Protein AF-A0A7W2EW91-F1 (afdb_monomer)

Radius of gyration: 13.33 Å; Cα contacts (8 Å, |Δi|>4): 63; chains: 1; bounding box: 34×25×38 Å

Foldseek 3Di:
DDPLPVLLVVLLVLLVVLLVVLVVVCVVPVDPLSVVLSVLSVVLSVQSVVDPPDDPVNLVSDPQLVSCCVRPCVPCVVSSVSSNVSSVSSVVSSVD

pLDDT: mean 76.55, std 9.85, range [39.56, 88.31]

Organism: NCBI:txid2758569

Mean predicted aligned error: 6.71 Å

Structure (mmCIF, N/CA/C/O backbone):
data_AF-A0A7W2EW91-F1
#
_entry.id   AF-A0A7W2EW91-F1
#
loop_
_atom_site.group_PDB
_atom_site.id
_atom_site.type_symbol
_atom_site.label_atom_id
_atom_site.label_alt_id
_atom_site.label_comp_id
_atom_site.label_asym_id
_atom_site.label_entity_id
_atom_site.label_seq_id
_atom_site.pdbx_PDB_ins_code
_atom_site.Cartn_x
_atom_site.Cartn_y
_atom_site.Cartn_z
_atom_site.occupancy
_atom_site.B_iso_or_equiv
_atom_site.auth_seq_id
_atom_site.auth_comp_id
_atom_site.auth_asym_id
_atom_site.auth_atom_id
_atom_site.pdbx_PDB_model_num
ATOM 1 N N . MET A 1 1 ? 16.627 9.672 -22.387 1.00 39.56 1 MET A N 1
ATOM 2 C CA . MET A 1 1 ? 16.388 9.537 -20.935 1.00 39.56 1 MET A CA 1
ATOM 3 C C . MET A 1 1 ? 15.270 8.525 -20.769 1.00 39.56 1 MET A C 1
ATOM 5 O O . MET A 1 1 ? 14.264 8.646 -21.454 1.00 39.56 1 MET A O 1
ATOM 9 N N . THR A 1 2 ? 15.529 7.455 -20.025 1.00 40.06 2 THR A N 1
ATOM 10 C CA . THR A 1 2 ? 14.759 6.202 -19.986 1.00 40.06 2 THR A CA 1
ATOM 11 C C . THR A 1 2 ? 13.507 6.321 -19.115 1.00 40.06 2 THR A C 1
ATOM 13 O O . THR A 1 2 ? 13.588 6.694 -17.949 1.00 40.06 2 THR A O 1
ATOM 16 N N . CYS A 1 3 ? 12.358 5.964 -19.691 1.00 41.38 3 CYS A N 1
ATOM 17 C CA . CYS A 1 3 ? 11.018 5.984 -19.090 1.00 41.38 3 CYS A CA 1
ATOM 18 C C . CYS A 1 3 ? 10.882 5.093 -17.830 1.00 41.38 3 CYS A C 1
ATOM 20 O O . CYS A 1 3 ? 9.946 5.266 -17.063 1.00 41.38 3 CYS A O 1
ATOM 22 N N . SER A 1 4 ? 11.828 4.178 -17.573 1.00 52.12 4 SER A N 1
ATOM 23 C CA . SER A 1 4 ? 11.708 3.122 -16.553 1.00 52.12 4 SER A CA 1
ATOM 24 C C . SER A 1 4 ? 12.022 3.537 -15.108 1.00 52.12 4 SER A C 1
ATOM 26 O O . SER A 1 4 ? 11.636 2.832 -14.184 1.00 52.12 4 SER A O 1
ATOM 28 N N . GLN A 1 5 ? 12.701 4.667 -14.873 1.00 55.47 5 GLN A N 1
ATOM 29 C CA . GLN A 1 5 ? 13.007 5.133 -13.506 1.00 55.47 5 GLN A CA 1
ATOM 30 C C . GLN A 1 5 ? 11.917 6.040 -12.916 1.00 55.47 5 GLN A C 1
ATOM 32 O O . GLN A 1 5 ? 11.749 6.081 -11.701 1.00 55.47 5 GLN A O 1
ATOM 37 N N . TYR A 1 6 ? 11.156 6.746 -13.758 1.00 64.75 6 TYR A N 1
ATOM 38 C CA . TYR A 1 6 ? 10.116 7.674 -13.302 1.00 64.75 6 TYR A CA 1
ATOM 39 C C . TYR A 1 6 ? 8.896 6.959 -12.729 1.00 64.75 6 TYR A C 1
ATOM 41 O O . TYR A 1 6 ? 8.303 7.435 -11.766 1.00 64.75 6 TYR A O 1
ATOM 49 N N . HIS A 1 7 ? 8.528 5.815 -13.296 1.00 64.69 7 HIS A N 1
ATOM 50 C CA . HIS A 1 7 ? 7.298 5.153 -12.893 1.00 64.69 7 HIS A CA 1
ATOM 51 C C . HIS A 1 7 ? 7.433 4.354 -11.592 1.00 64.69 7 HIS A C 1
ATOM 53 O O . HIS A 1 7 ? 6.502 4.335 -10.794 1.00 64.69 7 HIS A O 1
ATOM 59 N N . LEU A 1 8 ? 8.605 3.764 -11.320 1.00 70.50 8 LEU A N 1
ATOM 60 C CA . LEU A 1 8 ? 8.887 3.156 -10.016 1.00 70.50 8 LEU A CA 1
ATOM 61 C C . LEU A 1 8 ? 8.800 4.203 -8.899 1.00 70.50 8 LEU A C 1
ATOM 63 O O . LEU A 1 8 ? 8.200 3.947 -7.860 1.00 70.50 8 LEU A O 1
ATOM 67 N N . LEU A 1 9 ? 9.359 5.393 -9.131 1.00 73.00 9 LEU A N 1
ATOM 68 C CA . LEU A 1 9 ? 9.266 6.504 -8.185 1.00 73.00 9 LEU A CA 1
ATOM 69 C C . LEU A 1 9 ? 7.811 6.935 -7.963 1.00 73.00 9 LEU A C 1
ATOM 71 O O . LEU A 1 9 ? 7.411 7.089 -6.817 1.00 73.00 9 LEU A O 1
ATOM 75 N N . ASP A 1 10 ? 7.006 7.046 -9.022 1.00 75.31 10 ASP A N 1
ATOM 76 C CA . ASP A 1 10 ? 5.575 7.374 -8.915 1.00 75.31 10 ASP A CA 1
ATOM 77 C C . ASP A 1 10 ? 4.780 6.290 -8.159 1.00 75.31 10 ASP A C 1
ATOM 79 O O . ASP A 1 10 ? 3.923 6.591 -7.325 1.00 75.31 10 ASP A O 1
ATOM 83 N N . ALA A 1 11 ? 5.092 5.013 -8.389 1.00 74.12 11 ALA A N 1
ATOM 84 C CA . ALA A 1 11 ? 4.441 3.908 -7.698 1.00 74.12 11 ALA A CA 1
ATOM 85 C C . ALA A 1 11 ? 4.837 3.837 -6.208 1.00 74.12 11 ALA A C 1
ATOM 87 O O . ALA A 1 11 ? 3.983 3.590 -5.352 1.00 74.12 11 ALA A O 1
ATOM 88 N N . LEU A 1 12 ? 6.107 4.107 -5.885 1.00 78.25 12 LEU A N 1
ATOM 89 C CA . LEU A 1 12 ? 6.606 4.209 -4.510 1.00 78.25 12 LEU A CA 1
ATOM 90 C C . LEU A 1 12 ? 6.060 5.445 -3.781 1.00 78.25 12 LEU A C 1
ATOM 92 O O . LEU A 1 12 ? 5.728 5.340 -2.601 1.00 78.25 12 LEU A O 1
ATOM 96 N N . ASP A 1 13 ? 5.902 6.582 -4.462 1.00 83.69 13 ASP A N 1
ATOM 97 C CA . ASP A 1 13 ? 5.279 7.786 -3.896 1.00 83.69 13 ASP A CA 1
ATOM 98 C C . ASP A 1 13 ? 3.816 7.523 -3.535 1.00 83.69 13 ASP A C 1
ATOM 100 O O . ASP A 1 13 ? 3.373 7.831 -2.426 1.00 83.69 13 ASP A O 1
ATOM 104 N N . LYS A 1 14 ? 3.064 6.871 -4.427 1.00 81.06 14 LYS A N 1
ATOM 105 C CA . LYS A 1 14 ? 1.669 6.487 -4.168 1.00 81.06 14 LYS A CA 1
ATOM 106 C C . LYS A 1 14 ? 1.537 5.469 -3.037 1.00 81.06 14 LYS A C 1
ATOM 108 O O . LYS A 1 14 ? 0.598 5.553 -2.246 1.00 81.06 14 LYS A O 1
ATOM 113 N N . LEU A 1 15 ? 2.488 4.545 -2.914 1.00 82.19 15 LEU A N 1
ATOM 114 C CA . LEU A 1 15 ? 2.575 3.647 -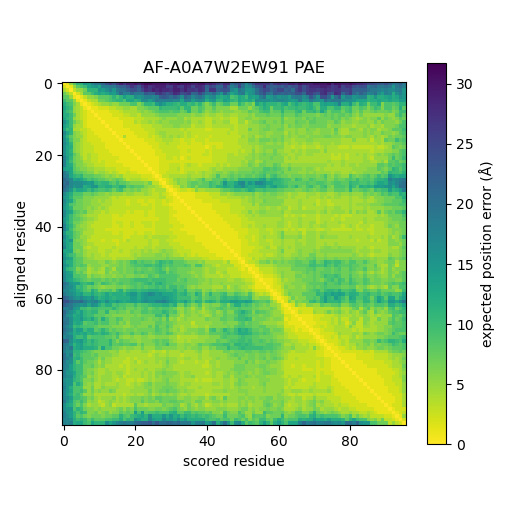1.764 1.00 82.19 15 LEU A CA 1
ATOM 115 C C . LEU A 1 15 ? 2.891 4.412 -0.467 1.00 82.19 15 LEU A C 1
ATOM 117 O O . LEU A 1 15 ? 2.300 4.126 0.572 1.00 82.19 15 LEU A O 1
ATOM 121 N N . GLY A 1 16 ? 3.777 5.409 -0.523 1.00 85.31 16 GLY A N 1
ATOM 122 C CA . GLY A 1 16 ? 4.076 6.296 0.601 1.00 85.31 16 GLY A CA 1
ATOM 123 C C . GLY A 1 16 ? 2.859 7.102 1.063 1.00 85.31 16 GLY A C 1
ATOM 124 O O . GLY A 1 16 ? 2.602 7.194 2.262 1.00 85.31 16 GLY A O 1
ATOM 125 N N . LEU A 1 17 ? 2.063 7.621 0.125 1.00 86.19 17 LEU A N 1
ATOM 126 C CA . LEU A 1 17 ? 0.789 8.280 0.429 1.00 86.19 17 LEU A CA 1
ATOM 127 C C . LEU A 1 17 ? -0.194 7.318 1.104 1.00 86.19 17 LEU A C 1
ATOM 129 O O . LEU A 1 17 ? -0.777 7.665 2.128 1.00 86.19 17 LEU A O 1
ATOM 133 N N . ALA A 1 18 ? -0.319 6.092 0.587 1.00 84.44 18 ALA A N 1
ATOM 134 C CA . ALA A 1 18 ? -1.183 5.076 1.177 1.00 84.44 18 ALA A CA 1
ATOM 135 C C . ALA A 1 18 ? -0.788 4.727 2.623 1.00 84.44 18 ALA A C 1
ATOM 137 O O . ALA A 1 18 ? -1.679 4.575 3.457 1.00 84.44 18 ALA A O 1
ATOM 138 N N . ILE A 1 19 ? 0.518 4.643 2.917 1.00 87.56 19 ILE A N 1
ATOM 139 C CA . ILE A 1 19 ? 1.070 4.430 4.268 1.00 87.56 19 ILE A CA 1
ATOM 140 C C . ILE A 1 19 ? 0.693 5.587 5.199 1.00 87.56 19 ILE A C 1
ATO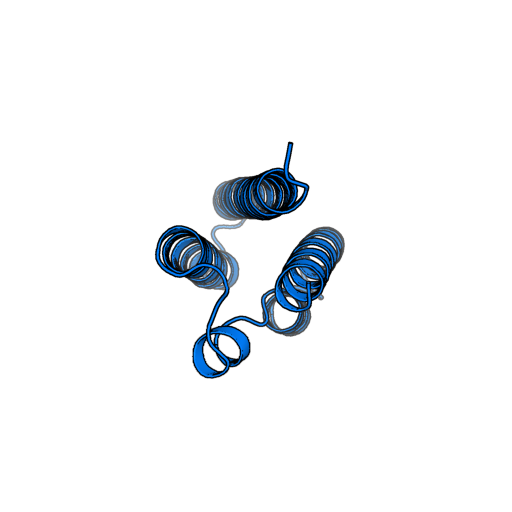M 142 O O . ILE A 1 19 ? 0.143 5.351 6.275 1.00 87.56 19 ILE A O 1
ATOM 146 N N . ASN A 1 20 ? 0.934 6.832 4.773 1.00 88.31 20 ASN A N 1
ATOM 147 C CA . ASN A 1 20 ? 0.598 8.016 5.568 1.00 88.31 20 ASN A CA 1
ATOM 148 C C . ASN A 1 20 ? -0.904 8.075 5.884 1.00 88.31 20 ASN A C 1
ATOM 150 O O . ASN A 1 20 ? -1.299 8.400 7.003 1.00 88.31 20 ASN A O 1
ATOM 154 N N . GLU A 1 21 ? -1.756 7.732 4.918 1.00 86.00 21 GLU A N 1
ATOM 155 C CA . GLU A 1 21 ? -3.198 7.657 5.146 1.00 86.00 21 GLU A CA 1
ATOM 156 C C . GLU A 1 21 ? -3.582 6.540 6.126 1.00 86.00 21 GLU A C 1
ATOM 158 O O . GLU A 1 21 ? -4.426 6.775 6.995 1.00 86.00 21 GLU A O 1
ATOM 163 N N . THR A 1 22 ? -2.942 5.358 6.077 1.00 85.44 22 THR A N 1
ATOM 164 C CA . THR A 1 22 ? -3.190 4.311 7.089 1.00 85.44 22 THR A CA 1
ATOM 165 C C . THR A 1 22 ? -2.820 4.797 8.485 1.00 85.44 22 THR A C 1
ATOM 167 O O . THR A 1 22 ? -3.550 4.535 9.438 1.00 85.44 22 THR A O 1
ATOM 170 N N . GLU A 1 23 ? -1.689 5.493 8.620 1.00 87.00 23 GLU A N 1
ATOM 171 C CA . GLU A 1 23 ? -1.218 6.036 9.897 1.00 87.00 23 GLU A CA 1
ATOM 172 C C . GLU A 1 23 ?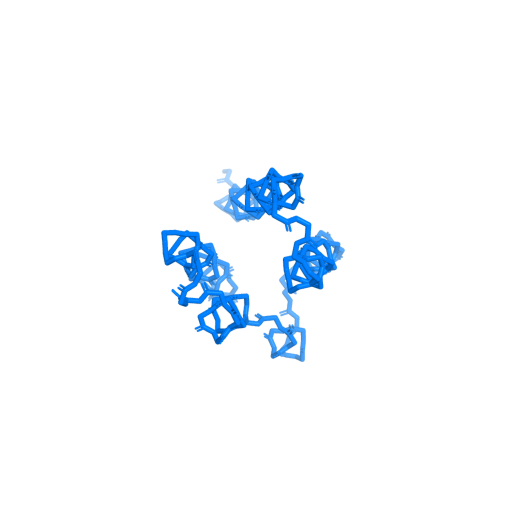 -2.203 7.064 10.464 1.00 87.00 23 GLU A C 1
ATOM 174 O O . GLU A 1 23 ? -2.550 7.003 11.645 1.00 87.00 23 GLU A O 1
ATOM 179 N N . LEU A 1 24 ? -2.730 7.955 9.621 1.00 87.06 24 LEU A N 1
ATOM 180 C CA . LEU A 1 24 ? -3.760 8.917 10.020 1.00 87.06 24 LEU A CA 1
ATOM 181 C C . LEU A 1 24 ? -5.053 8.225 10.472 1.00 87.06 24 LEU A C 1
ATOM 183 O O . LEU A 1 24 ? -5.626 8.596 11.499 1.00 87.06 24 LEU A O 1
ATOM 187 N N . LEU A 1 25 ? -5.501 7.195 9.750 1.00 84.62 25 LEU A N 1
AT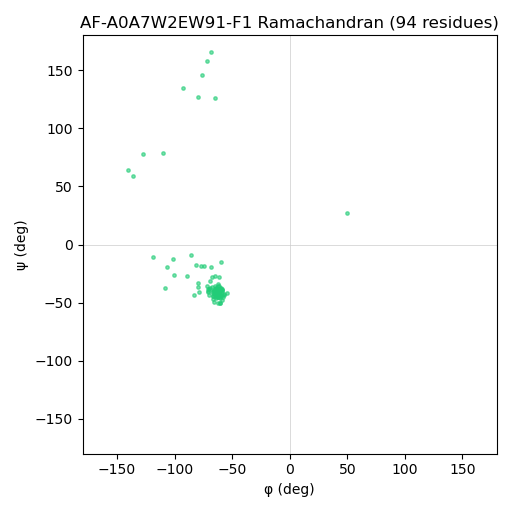OM 188 C CA . LEU A 1 25 ? -6.669 6.402 10.146 1.00 84.62 25 LEU A CA 1
ATOM 189 C C . LEU A 1 25 ? -6.423 5.651 11.465 1.00 84.62 25 LEU A C 1
ATOM 191 O O . LEU A 1 25 ? -7.308 5.589 12.320 1.00 84.62 25 LEU A O 1
ATOM 195 N N . LEU A 1 26 ? -5.207 5.144 11.681 1.00 85.31 26 LEU A N 1
ATOM 196 C CA . LEU A 1 26 ? -4.804 4.467 12.915 1.00 85.31 26 LEU A CA 1
ATOM 197 C C . LEU A 1 26 ? -4.827 5.370 14.141 1.00 85.31 26 LEU A C 1
ATOM 199 O O . LEU A 1 26 ? -5.228 4.917 15.214 1.00 85.31 26 LEU A O 1
ATOM 203 N N . VAL A 1 27 ? -4.415 6.631 14.000 1.00 83.06 27 VAL A N 1
ATOM 204 C CA . VAL A 1 27 ? -4.488 7.612 15.093 1.00 83.06 27 VAL A CA 1
ATOM 205 C C . VAL A 1 27 ? -5.937 7.802 15.553 1.00 83.06 27 VAL A C 1
ATOM 207 O O . VAL A 1 27 ? -6.181 7.917 16.756 1.00 83.06 27 VAL A O 1
ATOM 210 N N . ASN A 1 28 ? -6.886 7.780 14.614 1.00 78.88 28 ASN A N 1
ATOM 211 C CA . ASN A 1 28 ? -8.299 8.041 14.880 1.00 78.88 28 ASN A CA 1
ATOM 212 C C . ASN A 1 28 ? -9.064 6.811 15.392 1.00 78.88 28 ASN A C 1
ATOM 214 O O . ASN A 1 28 ? -9.843 6.938 16.333 1.00 78.88 28 ASN A O 1
ATOM 218 N N . ASP A 1 29 ? -8.841 5.633 14.804 1.00 79.94 29 ASP A N 1
ATOM 219 C CA . ASP A 1 29 ? -9.658 4.435 15.068 1.00 79.94 29 ASP A CA 1
ATOM 220 C C . ASP A 1 29 ? -8.926 3.380 15.923 1.00 79.94 29 ASP A C 1
ATOM 222 O O . ASP A 1 29 ? -9.533 2.515 16.547 1.00 79.94 29 ASP A O 1
ATOM 226 N N . ARG A 1 30 ? -7.584 3.433 15.990 1.00 80.50 30 ARG A N 1
ATOM 227 C CA . ARG A 1 30 ? -6.731 2.427 16.665 1.00 80.50 30 ARG A CA 1
ATOM 228 C C . ARG A 1 30 ? -7.054 0.980 16.264 1.00 80.50 30 ARG A C 1
ATOM 230 O O . ARG A 1 30 ? -6.823 0.043 17.032 1.00 80.50 30 ARG A O 1
ATOM 237 N N . SER A 1 31 ? -7.575 0.793 15.053 1.00 83.25 31 SER A N 1
ATOM 238 C CA . SER A 1 31 ? -7.982 -0.509 14.538 1.00 83.25 31 SER A CA 1
ATOM 239 C C . SER A 1 31 ? -6.773 -1.431 14.383 1.00 83.25 31 SER A C 1
ATOM 241 O O . SER A 1 31 ? -5.804 -1.109 13.693 1.00 83.25 31 SER A O 1
ATOM 243 N N . GLN A 1 32 ? -6.837 -2.620 14.990 1.00 80.06 32 GLN A N 1
ATOM 244 C CA . GLN A 1 32 ? -5.800 -3.640 14.804 1.00 80.06 32 GLN A CA 1
ATOM 245 C C . GLN A 1 32 ? -5.690 -4.090 13.342 1.00 80.06 32 GLN A C 1
ATOM 247 O O . GLN A 1 32 ? -4.601 -4.458 12.903 1.00 80.06 32 GLN A O 1
ATOM 252 N N . ILE A 1 33 ? -6.788 -4.014 12.582 1.00 79.25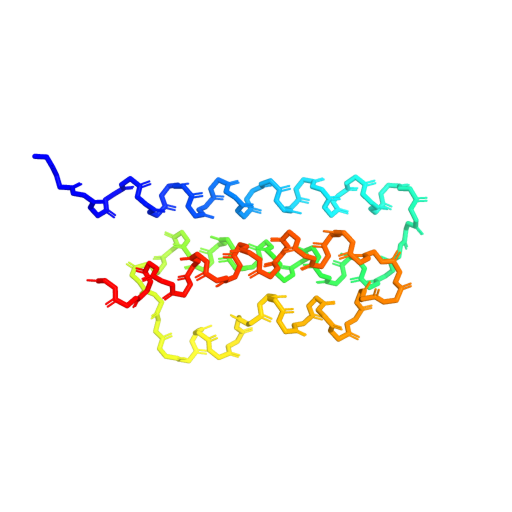 33 ILE A N 1
ATOM 253 C CA . ILE A 1 33 ? -6.814 -4.346 11.155 1.00 79.25 33 ILE A CA 1
ATOM 254 C C . ILE A 1 33 ? -5.980 -3.326 10.376 1.00 79.25 33 ILE A C 1
ATOM 256 O O . ILE A 1 33 ? -5.111 -3.718 9.601 1.00 79.25 33 ILE A O 1
ATOM 260 N N . LEU A 1 34 ? -6.158 -2.027 10.647 1.00 81.81 34 LEU A N 1
ATOM 261 C CA . LEU A 1 34 ? -5.327 -0.985 10.042 1.00 81.81 34 LEU A CA 1
ATOM 262 C C . LEU A 1 34 ? -3.850 -1.127 10.438 1.00 81.81 34 LEU A C 1
ATOM 264 O O . LEU A 1 34 ? -2.975 -0.861 9.622 1.00 81.81 34 LEU A O 1
ATOM 268 N N . LEU A 1 35 ? -3.553 -1.583 11.661 1.00 83.62 35 LEU A N 1
ATOM 269 C CA . LEU A 1 35 ? -2.174 -1.763 12.128 1.00 83.62 35 LEU A CA 1
ATOM 270 C C . LEU A 1 35 ? -1.489 -2.929 11.413 1.00 83.62 35 LEU A C 1
ATOM 272 O O . LEU A 1 35 ? -0.328 -2.821 11.024 1.00 83.62 35 LEU A O 1
ATOM 276 N N . ALA A 1 36 ? -2.198 -4.046 11.250 1.00 80.12 36 ALA A N 1
ATOM 277 C CA . ALA A 1 36 ? -1.719 -5.170 10.456 1.00 80.12 36 ALA A CA 1
ATOM 278 C C . ALA A 1 36 ? -1.512 -4.747 8.995 1.00 80.12 36 ALA A C 1
ATOM 280 O O . ALA A 1 36 ? -0.485 -5.060 8.401 1.00 80.12 36 ALA A O 1
ATOM 281 N N . PHE A 1 37 ? -2.445 -3.967 8.453 1.00 82.12 37 PHE A N 1
ATOM 282 C CA . PHE A 1 37 ? -2.379 -3.480 7.084 1.00 82.12 37 PHE A CA 1
ATOM 283 C C . PHE A 1 37 ? -1.215 -2.505 6.846 1.00 82.12 37 PHE A C 1
ATOM 285 O O . PHE A 1 37 ? -0.482 -2.652 5.872 1.00 82.12 37 PHE A O 1
ATOM 292 N N . LEU A 1 38 ? -0.972 -1.570 7.770 1.00 85.38 38 LEU A N 1
ATOM 293 C CA . LEU A 1 38 ? 0.173 -0.658 7.723 1.00 85.38 38 LEU A CA 1
ATOM 294 C C . LEU A 1 38 ? 1.504 -1.423 7.659 1.00 85.38 38 LEU A C 1
ATOM 296 O O . LEU A 1 38 ? 2.371 -1.085 6.855 1.00 85.38 38 LEU A O 1
ATOM 300 N N . LYS A 1 39 ? 1.656 -2.482 8.464 1.00 85.56 39 LYS A N 1
ATOM 301 C CA . LYS A 1 39 ? 2.862 -3.328 8.446 1.00 85.56 39 LYS A CA 1
ATOM 302 C C . LYS A 1 39 ? 3.064 -4.012 7.097 1.00 85.56 39 LYS A C 1
ATOM 304 O O . LYS A 1 39 ? 4.192 -4.094 6.621 1.00 85.56 39 LYS A O 1
ATOM 309 N N . GLU A 1 40 ? 1.986 -4.478 6.473 1.00 82.38 40 GLU A N 1
ATOM 310 C CA . GLU A 1 40 ? 2.042 -5.083 5.140 1.00 82.38 40 GLU A CA 1
ATOM 311 C C . GLU A 1 40 ? 2.455 -4.069 4.064 1.00 82.38 40 GLU A C 1
ATOM 313 O O . GLU A 1 40 ? 3.306 -4.380 3.230 1.00 82.38 40 GLU A O 1
ATOM 318 N N . LEU A 1 41 ? 1.934 -2.836 4.111 1.00 83.25 41 LEU A N 1
ATOM 319 C CA . LEU A 1 41 ? 2.349 -1.766 3.195 1.00 83.25 41 LEU A CA 1
ATOM 320 C C . LEU A 1 41 ? 3.825 -1.383 3.370 1.00 83.25 41 LEU A C 1
ATOM 322 O O . LEU A 1 41 ? 4.533 -1.195 2.381 1.00 83.25 41 LEU A O 1
ATOM 326 N N . GLN A 1 42 ? 4.298 -1.280 4.615 1.00 85.88 42 GLN A N 1
ATOM 327 C CA . GLN A 1 42 ? 5.701 -0.984 4.920 1.00 85.88 42 GLN A CA 1
ATOM 328 C C . GLN A 1 42 ? 6.625 -2.097 4.421 1.00 85.88 42 GLN A C 1
ATOM 330 O O . GLN A 1 42 ? 7.590 -1.812 3.714 1.00 85.88 42 GLN A O 1
ATOM 335 N N . ARG A 1 43 ? 6.272 -3.362 4.687 1.00 84.19 43 ARG A N 1
ATOM 336 C CA . ARG A 1 43 ? 6.998 -4.525 4.161 1.00 84.19 43 ARG A CA 1
ATOM 337 C C . ARG A 1 43 ? 7.058 -4.499 2.638 1.00 84.19 43 ARG A C 1
ATOM 339 O O . ARG A 1 43 ? 8.105 -4.760 2.057 1.00 84.19 43 ARG A O 1
ATOM 346 N N . TYR A 1 44 ? 5.948 -4.162 1.987 1.00 79.69 44 TYR A N 1
ATOM 347 C CA . TYR A 1 44 ? 5.927 -4.058 0.536 1.00 79.69 44 TYR A CA 1
ATOM 348 C C . TYR A 1 44 ? 6.841 -2.950 0.015 1.00 79.69 44 TYR A C 1
ATOM 350 O O . TYR A 1 44 ? 7.552 -3.156 -0.964 1.00 79.69 44 TYR A O 1
ATOM 358 N N . ARG A 1 45 ? 6.854 -1.788 0.674 1.00 80.69 45 ARG A N 1
ATOM 359 C CA . ARG A 1 45 ? 7.742 -0.683 0.305 1.00 80.69 45 ARG A CA 1
ATOM 360 C C . ARG A 1 45 ? 9.205 -1.098 0.393 1.00 80.69 45 ARG A C 1
ATOM 362 O O . ARG A 1 45 ? 9.960 -0.800 -0.522 1.00 80.69 45 ARG A O 1
ATOM 369 N N . GLU A 1 46 ? 9.585 -1.789 1.462 1.00 83.88 46 GLU A N 1
ATOM 370 C CA . GLU A 1 46 ? 10.942 -2.317 1.637 1.00 83.88 46 GLU A CA 1
ATOM 371 C C . GLU A 1 46 ? 11.291 -3.309 0.521 1.00 83.88 46 GLU A C 1
ATOM 373 O O . GLU A 1 46 ? 12.278 -3.115 -0.184 1.00 83.88 46 GLU A O 1
ATOM 378 N N . MET A 1 47 ? 10.421 -4.290 0.260 1.00 80.69 47 MET A N 1
ATOM 379 C CA . MET A 1 47 ? 10.621 -5.260 -0.823 1.00 80.69 47 MET A CA 1
ATOM 380 C C . MET A 1 47 ? 10.740 -4.599 -2.202 1.00 80.69 47 MET A C 1
ATOM 382 O O . MET A 1 47 ? 11.610 -4.967 -2.988 1.00 80.69 47 MET A O 1
ATOM 386 N N . ALA A 1 48 ? 9.885 -3.620 -2.502 1.00 78.44 48 ALA A N 1
ATOM 387 C CA . ALA A 1 48 ? 9.900 -2.900 -3.771 1.00 78.44 48 ALA A CA 1
ATOM 388 C C . ALA A 1 48 ? 11.134 -1.995 -3.921 1.00 78.44 48 ALA A C 1
ATOM 390 O O . ALA A 1 48 ? 11.608 -1.812 -5.037 1.00 78.44 48 ALA A O 1
ATOM 391 N N . CYS A 1 49 ? 11.666 -1.442 -2.829 1.00 77.94 49 CYS A N 1
ATOM 392 C CA . CYS A 1 49 ? 12.925 -0.694 -2.850 1.00 77.94 49 CYS A CA 1
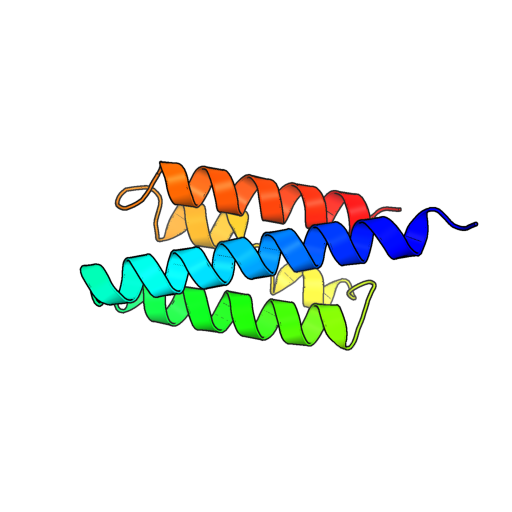ATOM 393 C C . CYS A 1 49 ? 14.136 -1.610 -3.070 1.00 77.94 49 CYS A C 1
ATOM 395 O O . CYS A 1 49 ? 15.041 -1.245 -3.819 1.00 77.94 49 CYS A O 1
ATOM 397 N N . ASP A 1 50 ? 14.149 -2.780 -2.431 1.00 80.00 50 ASP A N 1
ATOM 398 C CA . ASP A 1 50 ? 15.297 -3.687 -2.454 1.00 80.00 50 ASP A CA 1
ATOM 399 C C . ASP A 1 50 ? 15.363 -4.524 -3.743 1.00 80.00 50 ASP A C 1
ATOM 401 O O . ASP A 1 50 ? 16.449 -4.782 -4.264 1.00 80.00 50 ASP A O 1
ATOM 405 N N . HIS A 1 51 ? 14.209 -4.941 -4.277 1.00 74.56 51 HIS A N 1
ATOM 406 C CA . HIS A 1 51 ? 14.124 -5.955 -5.332 1.00 74.56 51 HIS A CA 1
ATOM 407 C C . HIS A 1 51 ? 13.138 -5.578 -6.448 1.00 74.56 51 HIS A C 1
ATOM 409 O O . HIS A 1 51 ? 12.196 -6.314 -6.737 1.00 74.56 51 HIS A O 1
ATOM 415 N N . TRP A 1 52 ? 13.347 -4.439 -7.117 1.00 77.44 52 TRP A N 1
ATOM 416 C CA . TRP A 1 52 ? 12.552 -4.093 -8.303 1.00 77.44 52 TRP A CA 1
ATOM 417 C C . TRP A 1 52 ? 13.198 -4.550 -9.624 1.00 77.44 52 TRP A C 1
ATOM 419 O O . TRP A 1 52 ? 14.373 -4.245 -9.853 1.00 77.44 52 TRP A O 1
ATOM 429 N N . PRO A 1 53 ? 12.442 -5.166 -10.558 1.00 78.25 53 PRO A N 1
ATOM 430 C CA . PRO A 1 53 ? 11.054 -5.632 -10.436 1.00 78.25 53 PRO A CA 1
ATOM 431 C C . PRO A 1 53 ? 10.931 -6.866 -9.531 1.00 78.25 53 PRO A C 1
ATOM 433 O O . PRO A 1 53 ? 11.884 -7.623 -9.362 1.00 78.25 53 PRO A O 1
ATOM 436 N N . LEU A 1 54 ? 9.730 -7.084 -8.993 1.00 74.75 54 LEU A N 1
ATOM 437 C CA . LEU A 1 54 ? 9.473 -8.144 -8.017 1.00 74.75 54 LEU A CA 1
ATOM 438 C C . LEU A 1 54 ? 9.406 -9.495 -8.728 1.00 74.75 54 LEU A C 1
ATOM 440 O O . LEU A 1 54 ? 8.890 -9.611 -9.846 1.00 74.75 54 LEU A O 1
ATOM 444 N N . SER A 1 55 ? 9.866 -10.543 -8.058 1.00 80.12 55 SER A N 1
ATOM 445 C CA . SER A 1 55 ? 9.703 -11.919 -8.521 1.00 80.12 55 SER A CA 1
ATOM 446 C C . SER A 1 55 ? 8.236 -12.370 -8.470 1.00 80.12 55 SER A C 1
ATOM 448 O O . SER A 1 55 ? 7.373 -11.738 -7.856 1.00 80.12 55 SER A O 1
ATOM 450 N N . ALA A 1 56 ? 7.922 -13.489 -9.130 1.00 72.69 56 ALA A N 1
ATOM 451 C CA . ALA A 1 56 ? 6.568 -14.045 -9.133 1.00 72.69 56 ALA A CA 1
ATOM 452 C C . ALA A 1 56 ? 6.065 -14.385 -7.716 1.00 72.69 56 ALA A C 1
ATOM 454 O O . ALA A 1 56 ? 4.911 -14.093 -7.402 1.00 72.69 56 ALA A O 1
ATOM 455 N N . ASP A 1 57 ? 6.937 -14.917 -6.855 1.00 74.62 57 ASP A N 1
ATOM 456 C CA . ASP A 1 57 ? 6.602 -15.281 -5.472 1.00 74.62 57 ASP A CA 1
ATOM 457 C C . ASP A 1 57 ? 6.290 -14.038 -4.619 1.00 74.62 57 ASP A C 1
ATOM 459 O O . ASP A 1 57 ? 5.322 -14.010 -3.846 1.00 74.62 57 ASP A O 1
ATOM 463 N N . GLU A 1 58 ? 7.055 -12.965 -4.825 1.00 72.56 58 GLU A N 1
ATOM 464 C CA . GLU A 1 58 ? 6.860 -11.675 -4.162 1.00 72.56 58 GLU A CA 1
ATOM 465 C C . GLU A 1 58 ? 5.563 -10.996 -4.623 1.00 72.56 58 GLU A C 1
ATOM 467 O O . GLU A 1 58 ? 4.838 -10.445 -3.795 1.00 72.56 58 GLU A O 1
ATOM 472 N N . LYS A 1 59 ? 5.185 -11.130 -5.903 1.00 69.25 59 LYS A N 1
ATOM 473 C CA . LYS A 1 59 ? 3.895 -10.642 -6.432 1.00 69.25 59 LYS A CA 1
ATOM 474 C C . LYS A 1 59 ? 2.694 -11.321 -5.767 1.00 69.25 59 LYS A C 1
ATOM 476 O O . LYS A 1 59 ? 1.719 -10.651 -5.441 1.00 69.25 59 LYS A O 1
ATOM 481 N N . THR A 1 60 ? 2.740 -12.634 -5.527 1.00 63.53 60 THR A N 1
ATOM 482 C CA . THR A 1 60 ? 1.644 -13.368 -4.852 1.00 63.53 60 THR A CA 1
ATOM 483 C C . THR A 1 60 ? 1.469 -13.000 -3.386 1.00 63.53 60 THR A C 1
ATOM 485 O O . THR A 1 60 ? 0.365 -13.095 -2.846 1.00 63.53 60 THR A O 1
ATOM 488 N N . THR A 1 61 ? 2.555 -12.584 -2.743 1.00 63.34 61 THR A N 1
ATOM 489 C CA . THR A 1 61 ? 2.551 -12.163 -1.341 1.00 63.34 61 THR A CA 1
ATOM 490 C C . THR A 1 61 ? 1.915 -10.775 -1.180 1.00 63.34 61 THR A C 1
ATOM 492 O O . THR A 1 61 ? 1.457 -10.424 -0.094 1.00 63.34 61 THR A O 1
ATOM 495 N N . VAL A 1 62 ? 1.816 -10.015 -2.276 1.00 60.31 62 VAL A N 1
ATOM 496 C CA . VAL A 1 62 ? 1.458 -8.600 -2.287 1.00 60.31 62 VAL A CA 1
AT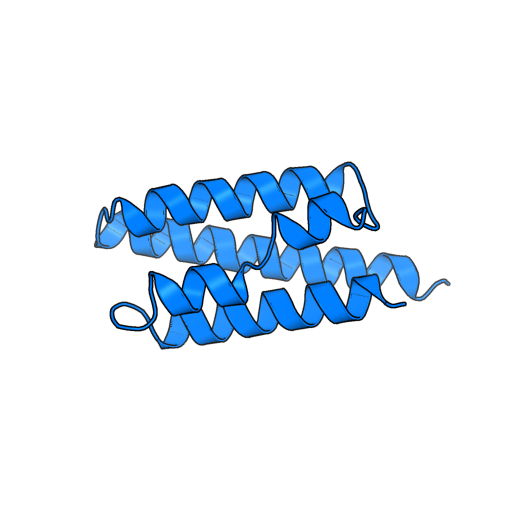OM 497 C C . VAL A 1 62 ? 0.296 -8.339 -3.253 1.00 60.31 62 VAL A C 1
ATOM 499 O O . VAL A 1 62 ? 0.460 -7.784 -4.337 1.00 60.31 62 VAL A O 1
ATOM 502 N N . ASP A 1 63 ? -0.926 -8.663 -2.839 1.00 71.44 63 ASP A N 1
ATOM 503 C CA . ASP A 1 63 ? -2.119 -8.084 -3.472 1.00 71.44 63 ASP A CA 1
ATOM 504 C C . ASP A 1 63 ? -2.790 -7.112 -2.498 1.00 71.44 63 ASP A C 1
ATOM 506 O O . ASP A 1 63 ? -3.767 -7.443 -1.822 1.00 71.44 63 ASP A O 1
ATOM 510 N N . ILE A 1 64 ? -2.209 -5.909 -2.399 1.00 71.88 64 ILE A N 1
ATOM 511 C CA . ILE A 1 64 ? -2.654 -4.823 -1.508 1.00 71.88 64 ILE A CA 1
ATOM 512 C C . ILE A 1 64 ? -4.130 -4.492 -1.748 1.00 71.88 64 ILE A C 1
ATOM 514 O O . ILE A 1 64 ? -4.884 -4.343 -0.789 1.00 71.88 64 ILE A O 1
ATOM 518 N N . GLY A 1 65 ? -4.562 -4.445 -3.014 1.00 70.44 65 GLY A N 1
ATOM 519 C CA . GLY A 1 65 ? -5.954 -4.171 -3.373 1.00 70.44 65 GLY A CA 1
ATOM 520 C C . GLY A 1 65 ? -6.899 -5.272 -2.894 1.00 70.44 65 GLY A C 1
ATOM 521 O O . GLY A 1 65 ? -7.933 -4.982 -2.297 1.00 70.44 65 GLY A O 1
ATOM 522 N N . ARG A 1 66 ? -6.526 -6.547 -3.075 1.00 76.00 66 ARG A N 1
ATOM 523 C CA . ARG A 1 66 ? -7.349 -7.678 -2.621 1.00 76.00 66 ARG A CA 1
ATOM 524 C C . ARG A 1 66 ? -7.435 -7.775 -1.099 1.00 76.00 66 ARG A C 1
ATOM 526 O O . ARG A 1 66 ? -8.505 -8.077 -0.575 1.00 76.00 66 ARG A O 1
ATOM 533 N N . VAL A 1 67 ? -6.330 -7.553 -0.386 1.00 71.75 67 VAL A N 1
ATOM 534 C CA . VAL A 1 67 ? -6.322 -7.575 1.088 1.00 71.75 67 VAL A CA 1
ATOM 535 C C . VAL A 1 67 ? -7.144 -6.409 1.637 1.00 71.75 67 VAL A C 1
ATOM 537 O O . VAL A 1 67 ? -7.987 -6.626 2.505 1.00 71.75 67 VAL A O 1
ATOM 540 N N . ALA A 1 68 ? -6.981 -5.208 1.078 1.00 74.50 68 ALA A N 1
ATOM 541 C CA . ALA A 1 68 ? -7.770 -4.040 1.456 1.00 74.50 68 ALA A CA 1
ATOM 542 C C . ALA A 1 68 ? -9.272 -4.268 1.239 1.00 74.50 68 ALA A C 1
ATOM 544 O O . ALA A 1 68 ? -10.062 -4.057 2.153 1.00 74.50 68 ALA A O 1
ATOM 545 N N . ALA A 1 69 ? -9.665 -4.775 0.068 1.00 77.12 69 ALA A N 1
ATOM 546 C CA . ALA A 1 69 ? -11.066 -5.053 -0.245 1.00 77.12 69 ALA A CA 1
ATOM 547 C C . ALA A 1 69 ? -11.684 -6.148 0.639 1.00 77.12 69 ALA A C 1
ATOM 549 O O . ALA A 1 69 ? -12.888 -6.157 0.866 1.00 77.12 69 ALA A O 1
ATOM 550 N N . ARG A 1 70 ? -10.886 -7.083 1.166 1.00 79.56 70 ARG A N 1
ATOM 551 C CA . ARG A 1 70 ? -11.407 -8.112 2.075 1.00 79.56 70 ARG A CA 1
ATOM 552 C C . ARG A 1 70 ? -11.606 -7.589 3.496 1.00 79.56 70 ARG A C 1
ATOM 554 O O . ARG A 1 70 ? -12.583 -7.952 4.140 1.00 79.56 70 ARG A O 1
ATOM 561 N N . GLU A 1 71 ? -10.664 -6.789 3.988 1.00 76.50 71 GLU A N 1
ATOM 562 C CA . GLU A 1 71 ? -10.580 -6.437 5.412 1.00 76.50 71 GLU A CA 1
ATOM 563 C C . GLU A 1 71 ? -11.147 -5.044 5.735 1.00 76.50 71 GLU A C 1
ATOM 565 O O . GLU A 1 71 ? -11.568 -4.803 6.864 1.00 76.50 71 GLU A O 1
ATOM 570 N N . LEU A 1 72 ? -11.156 -4.118 4.770 1.00 81.56 72 LEU A N 1
ATOM 571 C CA . LEU A 1 72 ? -11.439 -2.696 5.005 1.00 81.56 72 LEU A CA 1
ATOM 572 C C . LEU A 1 72 ? -12.673 -2.173 4.255 1.00 81.56 72 LEU A C 1
ATOM 574 O O . LEU A 1 72 ? -13.119 -1.074 4.564 1.00 81.56 72 LEU A O 1
ATOM 578 N N . ASP A 1 73 ? -13.255 -2.927 3.317 1.00 83.31 73 ASP A N 1
ATOM 579 C CA . ASP A 1 73 ? -14.307 -2.435 2.401 1.00 83.31 73 ASP A CA 1
ATOM 580 C C . ASP A 1 73 ? -15.557 -1.912 3.123 1.00 83.31 73 ASP A C 1
ATOM 582 O O . ASP A 1 73 ? -16.090 -0.858 2.788 1.00 83.31 73 ASP A O 1
ATOM 586 N N . ASN A 1 74 ? -15.960 -2.576 4.209 1.00 80.44 74 ASN A N 1
ATOM 587 C CA . ASN A 1 74 ? -17.115 -2.152 5.005 1.00 80.44 74 ASN A CA 1
ATOM 588 C C . ASN A 1 74 ? -16.833 -0.948 5.924 1.00 80.44 74 ASN A C 1
ATOM 590 O O . ASN A 1 74 ? -17.776 -0.332 6.415 1.00 80.44 74 ASN A O 1
ATOM 594 N N . MET A 1 75 ? -15.562 -0.643 6.208 1.00 81.31 75 MET A N 1
ATOM 595 C CA . MET A 1 75 ? -15.162 0.380 7.188 1.00 81.31 75 MET A CA 1
ATOM 596 C C . MET A 1 75 ? -14.585 1.637 6.532 1.00 81.31 75 MET A C 1
ATOM 598 O O . MET A 1 75 ? -14.844 2.744 6.996 1.00 81.31 75 MET A O 1
ATOM 602 N N . TYR A 1 76 ? -13.824 1.476 5.448 1.00 83.81 76 TYR A N 1
ATOM 603 C CA . TYR A 1 76 ? -13.125 2.550 4.744 1.00 83.81 76 TYR A CA 1
ATOM 604 C C . TYR A 1 76 ? -13.187 2.340 3.214 1.00 83.81 76 TYR A C 1
ATOM 606 O O . TYR A 1 76 ? -12.152 2.141 2.573 1.00 83.81 76 TYR A O 1
ATOM 614 N N . PRO A 1 77 ? -14.380 2.383 2.593 1.00 82.62 77 PRO A N 1
ATOM 615 C CA . PRO A 1 77 ? -14.553 2.087 1.163 1.00 82.62 77 PRO A CA 1
ATOM 616 C C . PRO A 1 77 ? -13.766 3.036 0.238 1.00 82.62 77 PRO A C 1
ATOM 618 O O . PRO A 1 77 ? -13.173 2.609 -0.759 1.00 82.62 77 PRO A O 1
ATOM 621 N N . ASP A 1 78 ? -13.680 4.321 0.594 1.00 82.44 78 ASP A N 1
ATOM 622 C CA . ASP A 1 78 ? -12.888 5.305 -0.157 1.00 8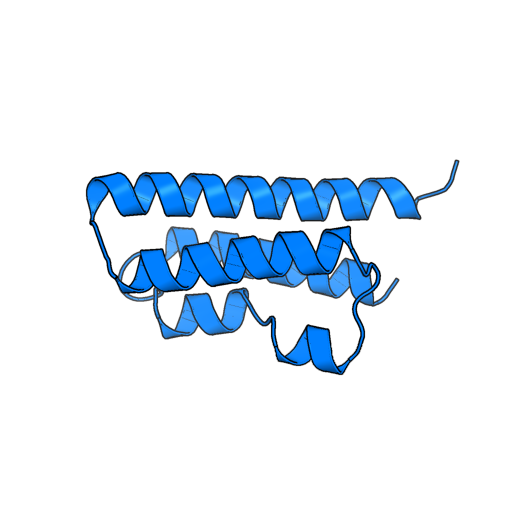2.44 78 ASP A CA 1
ATOM 623 C C . ASP A 1 78 ? -11.389 4.972 -0.111 1.00 82.44 78 ASP A C 1
ATOM 625 O O . ASP A 1 78 ? -10.676 5.063 -1.114 1.00 82.44 78 ASP A O 1
ATOM 629 N N . TYR A 1 79 ? -10.921 4.497 1.044 1.00 80.88 79 TYR A N 1
ATOM 630 C CA . TYR A 1 79 ? -9.533 4.102 1.249 1.00 80.88 79 TYR A CA 1
ATOM 631 C C . TYR A 1 79 ? -9.190 2.810 0.492 1.00 80.88 79 TYR A C 1
ATOM 633 O O . TYR A 1 79 ? -8.152 2.721 -0.165 1.00 80.88 79 TYR A O 1
ATOM 641 N N . VAL A 1 80 ? -10.100 1.832 0.477 1.00 84.06 80 VAL A N 1
ATOM 642 C CA . VAL A 1 80 ? -9.975 0.621 -0.354 1.00 84.06 80 VAL A CA 1
ATOM 643 C C . VAL A 1 80 ? -9.884 0.964 -1.839 1.00 84.06 80 VAL A C 1
ATOM 645 O O . VAL A 1 80 ? -9.093 0.358 -2.569 1.00 84.06 80 VAL A O 1
ATOM 648 N N . THR A 1 81 ? -10.646 1.960 -2.293 1.00 83.62 81 THR A N 1
ATOM 649 C CA . THR A 1 81 ? -10.598 2.433 -3.681 1.00 83.62 81 THR A CA 1
ATOM 650 C C . THR A 1 81 ? -9.226 3.014 -4.024 1.00 83.62 81 THR A C 1
ATOM 652 O O . THR A 1 81 ? -8.667 2.694 -5.079 1.00 83.62 81 THR A O 1
ATOM 655 N N . LEU A 1 82 ? -8.645 3.825 -3.132 1.00 79.94 82 LEU A N 1
ATOM 656 C CA . LEU A 1 82 ? -7.290 4.346 -3.305 1.00 79.94 82 LEU A CA 1
ATOM 657 C C . LEU A 1 82 ? -6.262 3.208 -3.377 1.00 79.94 82 LEU A C 1
ATOM 659 O O . LEU A 1 82 ? -5.481 3.140 -4.324 1.00 79.94 82 LEU A O 1
ATOM 663 N N . LEU A 1 83 ? -6.300 2.274 -2.430 1.00 79.44 83 LEU A N 1
ATOM 664 C CA . LEU A 1 83 ? -5.362 1.150 -2.358 1.00 79.44 83 LEU A CA 1
ATOM 665 C C . LEU A 1 83 ? -5.451 0.221 -3.569 1.00 79.44 83 LEU A C 1
ATOM 667 O O . LEU A 1 83 ? -4.432 -0.242 -4.081 1.00 79.44 83 LEU A O 1
ATOM 671 N N . SER A 1 84 ? -6.662 -0.009 -4.072 1.00 82.38 84 SER A N 1
ATOM 672 C CA . SER A 1 84 ? -6.889 -0.789 -5.289 1.00 82.38 84 SER A CA 1
ATOM 673 C C . SER A 1 84 ? -6.271 -0.117 -6.515 1.00 82.38 84 SER A C 1
ATOM 675 O O . SER A 1 84 ? -5.699 -0.801 -7.364 1.00 82.38 84 SER A O 1
ATOM 677 N N . ARG A 1 85 ? -6.322 1.222 -6.591 1.00 80.88 85 ARG A N 1
ATOM 678 C CA . ARG A 1 85 ? -5.650 1.999 -7.644 1.00 80.88 85 ARG A CA 1
ATOM 679 C C . ARG A 1 85 ? -4.131 1.920 -7.536 1.00 80.88 85 ARG A C 1
ATOM 681 O O . ARG A 1 85 ? -3.477 1.701 -8.550 1.00 80.88 85 ARG A O 1
ATOM 688 N N . VAL A 1 86 ? -3.574 2.044 -6.331 1.00 78.00 86 VAL A N 1
ATOM 689 C CA . VAL A 1 86 ? -2.127 1.882 -6.105 1.00 78.00 86 VAL A CA 1
ATOM 690 C C . VAL A 1 86 ? -1.675 0.476 -6.511 1.00 78.00 86 VAL A C 1
ATOM 692 O O . VAL A 1 86 ? -0.719 0.333 -7.267 1.00 78.00 86 VAL A O 1
ATOM 695 N N . GLY A 1 87 ? -2.411 -0.562 -6.103 1.00 78.31 87 GLY A N 1
ATOM 696 C CA . GLY A 1 87 ? -2.135 -1.945 -6.497 1.00 78.31 87 GLY A CA 1
ATOM 697 C C . GLY A 1 87 ? -2.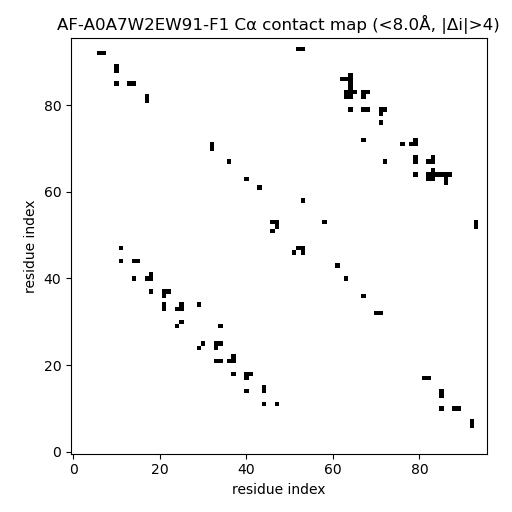246 -2.195 -8.006 1.00 78.31 87 GLY A C 1
ATOM 698 O O . GLY A 1 87 ? -1.476 -2.981 -8.554 1.00 78.31 87 GLY A O 1
ATOM 699 N N . ALA A 1 88 ? -3.176 -1.532 -8.701 1.00 80.00 88 ALA A N 1
ATOM 700 C CA . ALA A 1 88 ? -3.283 -1.609 -10.159 1.00 80.00 88 ALA A CA 1
ATOM 701 C C . ALA A 1 88 ? -2.059 -0.998 -10.856 1.00 80.00 88 ALA A C 1
ATOM 703 O O . ALA A 1 88 ? -1.435 -1.679 -11.665 1.00 80.00 88 ALA A O 1
ATOM 704 N N . LEU A 1 89 ? -1.659 0.214 -10.461 1.00 73.31 89 LEU A N 1
ATOM 705 C CA . LEU A 1 89 ? -0.477 0.892 -11.003 1.00 73.31 89 LEU A CA 1
ATOM 706 C C . LEU A 1 89 ? 0.798 0.068 -10.800 1.00 73.31 89 LEU A C 1
ATOM 708 O O . LEU A 1 89 ? 1.568 -0.136 -11.729 1.00 73.31 89 LEU A O 1
ATOM 712 N N . LEU A 1 90 ? 0.990 -0.491 -9.603 1.00 72.25 90 LEU A N 1
ATOM 713 C CA . LEU A 1 90 ? 2.142 -1.350 -9.320 1.00 72.25 90 LEU A CA 1
ATOM 714 C C . LEU A 1 90 ? 2.171 -2.604 -10.203 1.00 72.25 90 LEU A C 1
ATOM 716 O O . LEU A 1 90 ? 3.247 -3.051 -10.587 1.00 72.25 90 LEU A O 1
ATOM 720 N N . ARG A 1 91 ? 1.008 -3.183 -10.532 1.00 75.50 91 ARG A N 1
ATOM 721 C CA . ARG A 1 91 ? 0.926 -4.335 -11.444 1.00 75.50 91 ARG A CA 1
ATOM 722 C C . ARG A 1 91 ? 1.231 -3.956 -12.888 1.00 75.50 91 ARG A C 1
ATOM 724 O O . ARG A 1 91 ? 1.864 -4.756 -13.570 1.00 75.50 91 ARG A O 1
ATOM 731 N N . GLU A 1 92 ? 0.789 -2.785 -13.337 1.00 76.44 92 GLU A N 1
ATOM 732 C CA . GLU A 1 92 ? 1.089 -2.256 -14.673 1.00 76.44 92 GLU A CA 1
ATOM 733 C C . GLU A 1 92 ? 2.601 -2.041 -14.840 1.00 76.44 92 GLU A C 1
ATOM 735 O O . GLU A 1 92 ? 3.188 -2.539 -15.798 1.00 76.44 92 GLU A O 1
ATOM 740 N N . GLU A 1 93 ? 3.259 -1.442 -13.844 1.00 70.56 93 GLU A N 1
ATOM 741 C CA . GLU A 1 93 ? 4.712 -1.206 -13.862 1.00 70.56 93 GLU A CA 1
ATOM 742 C C . GLU A 1 93 ? 5.566 -2.478 -13.770 1.00 70.56 93 GLU A C 1
ATOM 744 O O . GLU A 1 93 ? 6.737 -2.476 -14.130 1.00 70.56 93 GLU A O 1
ATOM 749 N N . GLN A 1 94 ? 4.996 -3.587 -13.300 1.00 64.19 94 GLN A N 1
ATOM 750 C CA . GLN A 1 94 ? 5.666 -4.890 -13.224 1.00 64.19 94 GLN A CA 1
ATOM 751 C C . GLN A 1 94 ? 5.579 -5.709 -14.523 1.00 64.19 94 GLN A C 1
ATOM 753 O O . GLN A 1 94 ? 6.167 -6.793 -14.589 1.00 64.19 94 GLN A O 1
ATOM 758 N N . GLN A 1 95 ? 4.775 -5.268 -15.497 1.00 63.62 95 GLN A N 1
ATOM 759 C CA . GLN A 1 95 ? 4.596 -5.921 -16.803 1.00 63.62 95 GLN A CA 1
ATOM 760 C C . GLN A 1 95 ? 5.379 -5.231 -17.932 1.00 63.62 95 GLN A C 1
ATOM 762 O O . GLN A 1 95 ? 5.486 -5.807 -19.017 1.00 63.62 95 GLN A O 1
ATOM 767 N N . LEU A 1 96 ? 5.888 -4.022 -17.676 1.00 55.72 96 LEU A N 1
ATOM 768 C CA . LEU A 1 96 ? 6.751 -3.239 -18.566 1.00 55.72 96 LEU A CA 1
ATOM 769 C C . LEU A 1 96 ? 8.214 -3.690 -18.470 1.00 55.72 96 LEU A C 1
ATOM 771 O O . LEU A 1 96 ? 8.889 -3.648 -19.525 1.00 55.72 96 LEU A O 1
#

Sequence (96 aa):
MTCSQYHLLDALDKLGLAINETELLLVNDRSQILLAFLKELQRYREMACDHWPLSADEKTTVDIGRVAARELDNMYPDYVTLLSRVGALLREEQQL

Nearest PDB structures (foldseek):
  4zuy-assembly3_B  TM=7.419E-01  e=3.325E-02  Pseudomonas aeruginosa PAO1
  4zuy-assembly3_A  TM=7.429E-01  e=4.131E-02  Pseudomonas aeruginosa PAO1
  4zv0-assembly1_B  TM=7.488E-01  e=7.920E-02  Pseudomonas aeruginosa PAO1
  5nqn-assembly1_A  TM=4.310E-01  e=1.013E+00  Methylosinus trichosporium OB3b
  5fig-assembly1_D  TM=4.764E-01  e=6.407E+00  Bacillus subtilis

Secondary structure (DSSP, 8-state):
--THHHHHHHHHHHHHHHHHHHHHHHHHH--HHHHHHHHHHHHHHHHHHHSSSPPHHHHHH--HHHHHHHHTTTT-HHHHHHHHHHHHHHHHHTT-

Solvent-accessible surface area (backbone atoms only — not comparable to full-atom values): 5459 Å² total; per-residue (Å²): 137,74,76,75,63,59,53,56,52,54,46,51,49,48,49,51,51,52,46,54,50,39,52,56,50,31,76,75,67,64,42,66,65,48,53,54,49,42,52,53,53,51,52,48,50,52,48,51,72,75,41,69,76,67,52,75,71,57,49,73,75,57,50,57,24,61,52,31,53,73,78,31,40,94,81,38,50,71,57,25,52,53,41,34,51,49,40,48,52,50,53,55,66,68,73,111